Protein AF-A0AAN4RQ75-F1 (afdb_monomer)

pLDDT: mean 82.97, std 20.95, range [31.0, 98.06]

Secondary structure (DSSP, 8-state):
--------------------SB--SHHHHHHHHHTT--EEEEETTEEEEEE-EEEE-SSEEEETTEEEETTTEEEEE-TT-

Radius of gyration: 18.73 Å; Cα contacts (8 Å, |Δi|>4): 118; chains: 1; bounding box: 22×67×33 Å

Foldseek 3Di:
DDDDDDDDDPPDPPPPPPCQQWDQDPVSLVCQCVVVWKKWKDQVPRTDDIAGFPDDDPFWTAGPNDIDGSVGIIIHTDGPD

Structure (mmCIF, N/CA/C/O backbone):
data_AF-A0AAN4RQ75-F1
#
_entry.id   AF-A0AAN4RQ75-F1
#
loop_
_atom_site.group_PDB
_atom_site.id
_atom_site.type_symbol
_atom_site.label_atom_id
_atom_site.label_alt_id
_atom_site.label_comp_id
_atom_site.label_asym_id
_atom_site.label_entity_id
_atom_site.label_seq_id
_atom_site.pdbx_PDB_ins_code
_atom_site.Cartn_x
_atom_site.Cartn_y
_atom_site.Cartn_z
_atom_site.occupancy
_atom_site.B_iso_or_equiv
_atom_site.auth_seq_id
_atom_site.auth_comp_id
_atom_site.auth_asym_id
_atom_site.auth_atom_id
_atom_site.pdbx_PDB_model_num
ATOM 1 N N . MET A 1 1 ? -2.678 -58.552 12.745 1.00 48.50 1 MET A N 1
ATOM 2 C CA . MET A 1 1 ? -3.338 -57.480 13.514 1.00 48.50 1 MET A CA 1
ATOM 3 C C . MET A 1 1 ? -2.281 -56.898 14.433 1.00 48.50 1 MET A C 1
ATOM 5 O O . MET A 1 1 ? -1.926 -57.555 15.397 1.00 48.50 1 MET A O 1
ATOM 9 N N . PHE A 1 2 ? -1.691 -55.758 14.075 1.00 31.00 2 PHE A N 1
ATOM 10 C CA . PHE A 1 2 ? -0.719 -55.076 14.930 1.00 31.00 2 PHE A CA 1
ATOM 11 C C . PHE A 1 2 ? -0.995 -53.581 14.880 1.00 31.00 2 PHE A C 1
ATOM 13 O O . PHE A 1 2 ? -0.923 -52.963 13.821 1.00 31.00 2 PHE A O 1
ATOM 20 N N . THR A 1 3 ? -1.356 -53.039 16.036 1.00 35.78 3 THR A N 1
ATOM 21 C CA . THR A 1 3 ? -1.406 -51.606 16.293 1.00 35.78 3 THR A CA 1
ATOM 22 C C . THR A 1 3 ? 0.018 -51.128 16.536 1.00 35.78 3 THR A C 1
ATOM 24 O O . THR A 1 3 ? 0.721 -51.699 17.367 1.00 35.78 3 THR A O 1
ATOM 27 N N . VAL A 1 4 ? 0.418 -50.053 15.864 1.00 49.50 4 VAL A N 1
ATOM 28 C CA . VAL A 1 4 ? 1.524 -49.202 16.306 1.00 49.50 4 VAL A CA 1
ATOM 29 C C . VAL A 1 4 ? 0.962 -47.811 16.545 1.00 49.50 4 VAL A C 1
ATOM 31 O O . VAL A 1 4 ? 0.329 -47.225 15.674 1.00 49.50 4 VAL A O 1
ATOM 34 N N . ASN A 1 5 ? 1.150 -47.324 17.765 1.00 50.47 5 ASN A N 1
ATOM 35 C CA . ASN A 1 5 ? 0.764 -45.994 18.196 1.00 50.47 5 ASN A CA 1
ATOM 36 C C . ASN A 1 5 ? 1.972 -45.419 18.935 1.00 50.47 5 ASN A C 1
ATOM 38 O O . ASN A 1 5 ? 2.262 -45.892 20.029 1.00 50.47 5 ASN A O 1
ATOM 42 N N . ILE A 1 6 ? 2.692 -44.456 18.349 1.00 52.69 6 ILE A N 1
ATOM 43 C CA . ILE A 1 6 ? 3.583 -43.554 19.096 1.00 52.69 6 ILE A CA 1
ATOM 44 C C . ILE A 1 6 ? 3.917 -42.286 18.286 1.00 52.69 6 ILE A C 1
ATOM 46 O O . ILE A 1 6 ? 4.609 -42.343 17.279 1.00 52.69 6 ILE A O 1
ATOM 50 N N . LEU A 1 7 ? 3.417 -41.169 18.829 1.00 45.03 7 LEU A N 1
ATOM 51 C CA . LEU A 1 7 ? 4.078 -39.879 19.088 1.00 45.03 7 LEU A CA 1
ATOM 52 C C . LEU A 1 7 ? 4.550 -38.993 17.919 1.00 45.03 7 LEU A C 1
ATOM 54 O O . LEU A 1 7 ? 5.562 -39.240 17.284 1.00 45.03 7 LEU A O 1
ATOM 58 N N . SER A 1 8 ? 3.844 -37.860 17.799 1.00 54.16 8 SER A N 1
ATOM 59 C CA . SER A 1 8 ? 4.359 -36.488 17.651 1.00 54.16 8 SER A CA 1
ATOM 60 C C . SER A 1 8 ? 5.693 -36.323 16.916 1.00 54.16 8 SER A C 1
ATOM 62 O O . SER A 1 8 ? 6.768 -36.550 17.468 1.00 54.16 8 SER A O 1
ATOM 64 N N . THR A 1 9 ? 5.644 -35.776 15.706 1.00 47.12 9 THR A N 1
ATOM 65 C CA . THR A 1 9 ? 6.748 -34.957 15.203 1.00 47.12 9 THR A CA 1
ATOM 66 C C . THR A 1 9 ? 6.133 -33.725 14.558 1.00 47.12 9 THR A C 1
ATOM 68 O O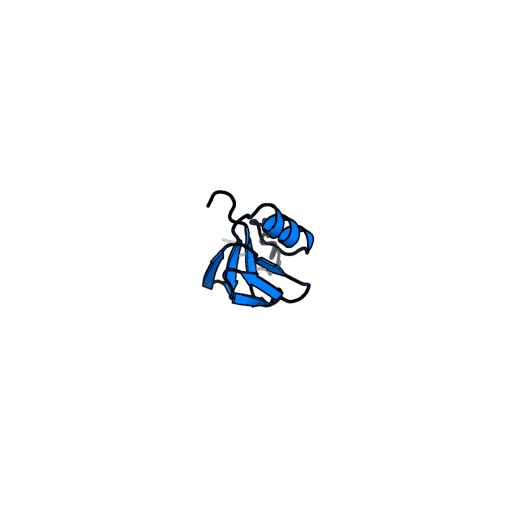 . THR A 1 9 ? 5.347 -33.813 13.616 1.00 47.12 9 THR A O 1
ATOM 71 N N . GLN A 1 10 ? 6.421 -32.584 15.177 1.00 50.56 10 GLN A N 1
ATOM 72 C CA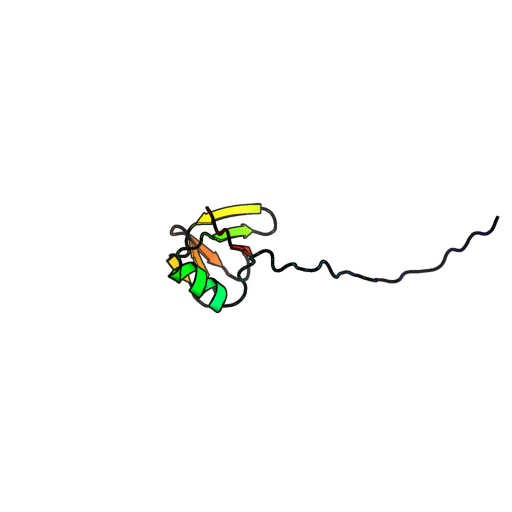 . GLN A 1 10 ? 6.033 -31.234 14.786 1.00 50.56 10 GLN A CA 1
ATOM 73 C C . GLN A 1 10 ? 6.764 -30.817 13.500 1.00 50.56 10 GLN A C 1
ATOM 75 O O . GLN A 1 10 ? 7.549 -29.873 13.496 1.00 50.56 10 GLN A O 1
ATOM 80 N N . GLU A 1 11 ? 6.538 -31.532 12.403 1.00 45.12 11 GLU A N 1
ATOM 81 C CA . GLU A 1 11 ? 7.225 -31.271 11.143 1.00 45.12 11 GLU A CA 1
ATOM 82 C C . GLU A 1 11 ? 6.333 -30.428 10.242 1.00 45.12 11 GLU A C 1
ATOM 84 O O . GLU A 1 11 ? 5.454 -30.931 9.543 1.00 45.12 11 GLU A O 1
ATOM 89 N N . GLY A 1 12 ? 6.612 -29.127 10.229 1.00 42.56 12 GLY A N 1
ATOM 90 C CA . GLY A 1 12 ? 6.357 -28.337 9.035 1.00 42.56 12 GLY A CA 1
ATOM 91 C C . GLY A 1 12 ? 5.265 -27.291 9.152 1.00 42.56 12 GLY A C 1
ATOM 92 O O . GLY A 1 12 ? 4.512 -27.096 8.204 1.00 42.56 12 GLY A O 1
ATOM 93 N N . GLU A 1 13 ? 5.291 -26.486 10.214 1.00 42.25 13 GLU A N 1
ATOM 94 C CA . GLU A 1 13 ? 4.906 -25.065 10.151 1.00 42.25 13 GLU A CA 1
ATOM 95 C C . GLU A 1 13 ? 5.890 -24.299 9.232 1.00 42.25 13 GLU A C 1
ATOM 97 O O . GLU A 1 13 ? 6.564 -23.341 9.589 1.00 42.25 13 GLU A O 1
ATOM 102 N N . ARG A 1 14 ? 6.037 -24.800 8.009 1.00 40.78 14 ARG A N 1
ATOM 103 C CA . ARG A 1 14 ? 6.653 -24.166 6.857 1.00 40.78 14 ARG A CA 1
ATOM 104 C C . ARG A 1 14 ? 5.531 -24.090 5.841 1.00 40.78 14 ARG A C 1
ATOM 106 O O . ARG A 1 14 ? 5.594 -24.706 4.782 1.00 40.78 14 ARG A O 1
ATOM 113 N N . VAL A 1 15 ? 4.486 -23.330 6.180 1.00 51.28 15 VAL A N 1
ATOM 114 C CA . VAL A 1 15 ? 3.756 -22.633 5.126 1.00 51.28 15 VAL A CA 1
ATOM 115 C C . VAL A 1 15 ? 4.840 -21.811 4.459 1.00 51.28 15 VAL A C 1
ATOM 117 O O . VAL A 1 15 ? 5.345 -20.846 5.034 1.00 51.28 15 VAL A O 1
ATOM 120 N N . LEU A 1 16 ? 5.299 -22.314 3.318 1.00 47.22 16 LEU A N 1
ATOM 121 C CA . LEU A 1 16 ? 6.099 -21.584 2.367 1.00 47.22 16 LEU A CA 1
ATOM 122 C C . LEU A 1 16 ? 5.310 -20.299 2.172 1.00 47.22 16 LEU A C 1
ATOM 124 O O . LEU A 1 16 ? 4.272 -20.297 1.517 1.00 47.22 16 LEU A O 1
ATOM 128 N N . ARG A 1 17 ? 5.718 -19.227 2.855 1.00 49.09 17 ARG A N 1
ATOM 129 C CA . ARG A 1 17 ? 5.298 -17.889 2.483 1.00 49.09 17 ARG A CA 1
ATOM 130 C C . ARG A 1 17 ? 5.990 -17.684 1.150 1.00 49.09 17 ARG A C 1
ATOM 132 O O . ARG A 1 17 ? 7.088 -17.146 1.092 1.00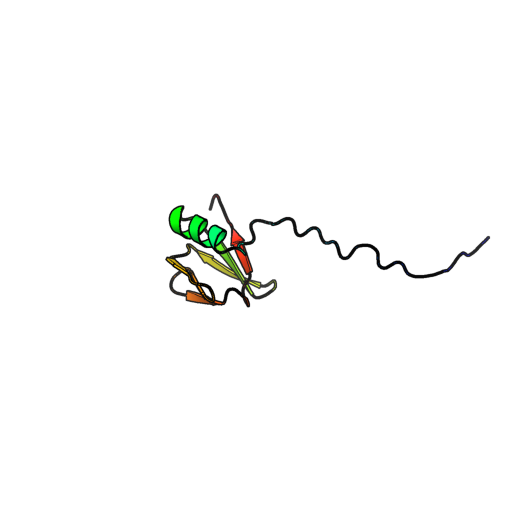 49.09 17 ARG A O 1
ATOM 139 N N . GLU A 1 18 ? 5.399 -18.262 0.106 1.00 51.81 18 GLU A N 1
ATOM 140 C CA . GLU A 1 18 ? 5.452 -17.691 -1.218 1.00 51.81 18 GLU A CA 1
ATOM 141 C C . GLU A 1 18 ? 5.227 -16.213 -0.963 1.00 51.81 18 GLU A C 1
ATOM 143 O O . GLU A 1 18 ? 4.206 -15.824 -0.387 1.00 51.81 18 GLU A O 1
ATOM 148 N N . ASP A 1 19 ? 6.268 -15.429 -1.213 1.00 57.28 19 ASP A N 1
ATOM 149 C CA . ASP A 1 19 ? 6.187 -13.987 -1.190 1.00 57.28 19 ASP A CA 1
ATOM 150 C C . ASP A 1 19 ? 5.197 -13.649 -2.306 1.00 57.28 19 ASP A C 1
ATOM 152 O O . ASP A 1 19 ? 5.536 -13.547 -3.481 1.00 57.28 19 ASP A O 1
ATOM 156 N N . ASN A 1 20 ? 3.912 -13.680 -1.960 1.00 72.38 20 ASN A N 1
ATOM 157 C CA . ASN A 1 20 ? 2.768 -13.664 -2.863 1.00 72.38 20 ASN A CA 1
ATOM 158 C C . ASN A 1 20 ? 2.519 -12.237 -3.366 1.00 72.38 20 ASN A C 1
ATOM 160 O O . ASN A 1 20 ? 1.379 -11.794 -3.485 1.00 72.38 20 ASN A O 1
ATOM 164 N N . GLY A 1 21 ? 3.613 -11.510 -3.603 1.00 86.44 21 GLY A N 1
ATOM 165 C CA . GLY A 1 21 ? 3.647 -10.079 -3.822 1.00 86.44 21 GLY A CA 1
ATOM 166 C C . GLY A 1 21 ? 3.463 -9.269 -2.542 1.00 86.44 21 GLY A C 1
ATOM 167 O O . GLY A 1 21 ? 3.019 -8.132 -2.642 1.00 86.44 21 GLY A O 1
ATOM 168 N N . GLN A 1 22 ? 3.731 -9.802 -1.344 1.00 94.56 22 GLN A N 1
ATOM 169 C CA . GLN A 1 22 ? 3.562 -9.020 -0.117 1.00 94.56 22 GLN A CA 1
ATOM 170 C C . GLN A 1 22 ? 4.675 -7.972 0.034 1.00 94.56 22 GLN A C 1
ATOM 172 O O . GLN A 1 22 ? 5.845 -8.302 0.182 1.00 94.56 22 GLN A O 1
ATOM 177 N N . LEU A 1 23 ? 4.303 -6.694 0.108 1.00 95.06 23 LEU A N 1
ATOM 178 C CA . LEU A 1 23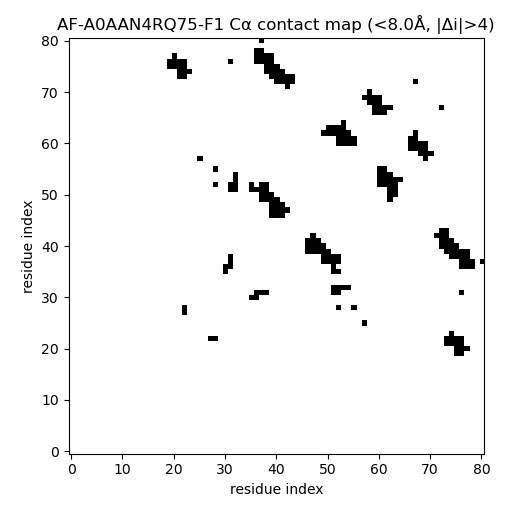 ? 5.247 -5.607 0.355 1.00 95.06 23 LEU A CA 1
ATOM 179 C C . LEU A 1 23 ? 5.668 -5.639 1.828 1.00 95.06 23 LEU A C 1
ATOM 181 O O . LEU A 1 23 ? 4.843 -5.479 2.736 1.00 95.06 23 LEU A O 1
ATOM 185 N N . THR A 1 24 ? 6.962 -5.812 2.079 1.00 91.94 24 THR A N 1
ATOM 186 C CA . THR A 1 24 ? 7.524 -5.850 3.438 1.00 91.94 24 THR A CA 1
ATOM 187 C C . THR A 1 24 ? 8.681 -4.873 3.590 1.00 91.94 24 THR A C 1
ATOM 189 O O . THR A 1 24 ? 8.735 -4.106 4.561 1.00 91.94 24 THR A O 1
ATOM 192 N N . GLN A 1 25 ? 9.571 -4.832 2.605 1.00 93.81 25 GLN A N 1
ATOM 193 C CA . GLN A 1 25 ? 10.771 -4.015 2.596 1.00 93.81 25 GLN A CA 1
ATOM 194 C C . GLN A 1 25 ? 10.464 -2.613 2.091 1.00 93.81 25 GLN A C 1
ATOM 196 O O . GLN A 1 25 ? 9.576 -2.406 1.276 1.00 93.81 25 GLN A O 1
ATOM 201 N N . HIS A 1 26 ? 11.221 -1.620 2.561 1.00 95.81 26 HIS A N 1
ATOM 202 C CA . HIS A 1 26 ? 11.062 -0.230 2.125 1.00 95.81 26 HIS A CA 1
ATOM 203 C C . HIS A 1 26 ? 11.193 -0.077 0.594 1.00 95.81 26 HIS A C 1
ATOM 205 O O . HIS A 1 26 ? 10.440 0.691 0.005 1.00 95.81 26 HIS A O 1
ATOM 211 N N . SER A 1 27 ? 12.067 -0.862 -0.047 1.00 95.25 27 SER A N 1
ATOM 212 C CA . SER A 1 27 ? 12.224 -0.930 -1.508 1.00 95.25 27 SER A CA 1
ATOM 213 C C . SER A 1 27 ? 10.945 -1.319 -2.246 1.00 95.25 27 SER A C 1
ATOM 215 O O . SER A 1 27 ? 10.693 -0.799 -3.329 1.00 95.25 27 SER A O 1
ATOM 217 N N . ASP A 1 28 ? 10.124 -2.191 -1.658 1.00 95.19 28 ASP A N 1
ATOM 218 C CA . ASP A 1 28 ? 8.888 -2.649 -2.290 1.00 95.19 28 ASP A CA 1
ATOM 219 C C . ASP A 1 28 ? 7.918 -1.468 -2.408 1.00 95.19 28 ASP A C 1
ATOM 221 O O . ASP A 1 28 ? 7.337 -1.236 -3.463 1.00 95.19 28 ASP A O 1
ATOM 225 N N . PHE A 1 29 ? 7.807 -0.656 -1.354 1.00 96.62 29 PHE A N 1
ATOM 226 C CA . PHE A 1 29 ? 6.967 0.544 -1.356 1.00 96.62 29 PHE A CA 1
ATOM 227 C C . PHE A 1 29 ? 7.515 1.636 -2.288 1.00 96.62 29 PHE A C 1
ATOM 229 O O . PHE A 1 29 ? 6.713 2.289 -2.950 1.00 96.62 29 PHE A O 1
ATOM 236 N N . ILE A 1 30 ? 8.847 1.795 -2.410 1.00 97.50 30 ILE A N 1
ATOM 237 C CA . ILE A 1 30 ? 9.452 2.690 -3.420 1.00 97.50 30 ILE A CA 1
ATOM 238 C C . ILE A 1 30 ? 9.013 2.263 -4.820 1.00 97.50 30 ILE A C 1
ATOM 240 O O . ILE A 1 30 ? 8.493 3.082 -5.566 1.00 97.50 30 ILE A O 1
ATOM 244 N N . TYR A 1 31 ? 9.168 0.980 -5.157 1.00 96.31 31 TYR A N 1
ATOM 245 C CA . TYR A 1 31 ? 8.794 0.466 -6.472 1.00 96.31 31 TYR A CA 1
ATOM 246 C C . TYR A 1 31 ? 7.316 0.738 -6.791 1.00 96.31 31 TYR A C 1
ATOM 248 O O . TYR A 1 31 ? 6.987 1.239 -7.861 1.00 96.31 31 TYR A O 1
ATOM 256 N N . HIS A 1 32 ? 6.412 0.470 -5.851 1.00 96.19 32 HIS A N 1
ATOM 257 C CA . HIS A 1 32 ? 4.981 0.681 -6.083 1.00 96.19 32 HIS A CA 1
ATOM 258 C C . HIS A 1 32 ? 4.600 2.166 -6.168 1.00 96.19 32 HIS A C 1
ATOM 260 O O . HIS A 1 32 ? 3.700 2.507 -6.935 1.00 96.19 32 HIS A O 1
ATOM 266 N N . LEU A 1 33 ? 5.301 3.039 -5.436 1.00 96.44 33 LEU A N 1
ATOM 267 C CA . LEU A 1 33 ? 5.153 4.492 -5.541 1.00 96.44 33 LEU A CA 1
ATOM 268 C C . LEU A 1 33 ? 5.664 5.016 -6.896 1.00 96.44 33 LEU A C 1
ATOM 270 O O . LEU A 1 33 ? 4.985 5.812 -7.535 1.00 96.44 33 LEU A O 1
ATOM 274 N N . GLU A 1 34 ? 6.835 4.570 -7.358 1.00 96.94 34 GLU A N 1
ATOM 275 C CA . GLU A 1 34 ? 7.449 5.050 -8.607 1.00 96.94 34 GLU A CA 1
ATOM 276 C C . GLU A 1 34 ? 6.719 4.539 -9.854 1.00 96.94 34 GLU A C 1
ATOM 278 O O . GLU A 1 34 ? 6.401 5.303 -10.768 1.00 96.94 34 GLU A O 1
ATOM 283 N N . TYR A 1 35 ? 6.424 3.240 -9.893 1.00 95.56 35 TYR A N 1
ATOM 284 C CA . TYR A 1 35 ? 5.840 2.584 -11.062 1.00 95.56 35 TYR A CA 1
ATOM 285 C C . TYR A 1 35 ? 4.311 2.559 -11.039 1.00 95.56 35 TYR A C 1
ATOM 287 O O . TYR A 1 35 ? 3.707 1.972 -11.934 1.00 95.56 35 TYR A O 1
ATOM 295 N N . HIS A 1 36 ? 3.687 3.207 -10.048 1.00 94.94 36 HIS A N 1
ATOM 296 C CA . HIS A 1 36 ? 2.233 3.277 -9.894 1.00 94.94 36 HIS A CA 1
ATOM 297 C C . HIS A 1 36 ? 1.584 1.886 -9.957 1.00 94.94 36 HIS A C 1
ATOM 299 O O . HIS A 1 36 ? 0.564 1.682 -10.614 1.00 94.94 36 HIS A O 1
ATOM 305 N N . VAL A 1 37 ? 2.202 0.915 -9.279 1.00 95.12 37 VAL A N 1
ATOM 306 C CA . VAL A 1 37 ? 1.677 -0.450 -9.215 1.00 95.12 37 VAL A CA 1
ATOM 307 C C . VAL A 1 37 ? 0.627 -0.512 -8.104 1.00 95.12 37 VAL A C 1
ATOM 309 O O . VAL A 1 37 ? 0.943 -0.168 -6.961 1.00 95.12 37 VAL A O 1
ATOM 312 N N . PRO A 1 38 ? -0.608 -0.953 -8.398 1.00 95.31 38 PRO A N 1
ATOM 313 C CA . PRO A 1 38 ? -1.659 -1.066 -7.396 1.00 95.31 38 PRO A CA 1
ATOM 314 C C . PRO A 1 38 ? -1.292 -2.009 -6.253 1.00 95.31 38 PRO A C 1
ATOM 316 O O . PRO A 1 38 ? -0.656 -3.049 -6.443 1.00 95.31 38 PRO A O 1
ATOM 319 N N . VAL A 1 39 ? -1.743 -1.648 -5.057 1.00 96.19 39 VAL A N 1
ATOM 320 C CA . VAL A 1 39 ? -1.542 -2.394 -3.818 1.00 96.19 39 VAL A CA 1
ATOM 321 C C . VAL A 1 39 ? -2.892 -2.637 -3.162 1.00 96.19 39 VAL A C 1
ATOM 323 O O . VAL A 1 39 ? -3.696 -1.722 -2.993 1.00 96.19 39 VAL A O 1
ATOM 326 N N . GLN A 1 40 ? -3.135 -3.881 -2.767 1.00 96.06 40 GLN A N 1
ATOM 327 C CA . GLN A 1 40 ? -4.259 -4.255 -1.919 1.00 96.06 40 GLN A CA 1
ATOM 328 C C . GLN A 1 40 ? -3.879 -4.190 -0.450 1.00 96.06 40 GLN A C 1
ATOM 330 O O . GLN A 1 40 ? -2.810 -4.656 -0.055 1.00 96.06 40 GLN A O 1
ATOM 335 N N . VAL A 1 41 ? -4.800 -3.690 0.361 1.00 96.94 41 VAL A N 1
ATOM 336 C CA . VAL A 1 41 ? -4.661 -3.574 1.806 1.00 96.94 41 VAL A CA 1
ATOM 337 C C . VAL A 1 41 ? -5.597 -4.559 2.490 1.00 96.94 41 VAL A C 1
ATOM 339 O O . VAL A 1 41 ? -6.799 -4.584 2.225 1.00 96.94 41 VAL A O 1
ATOM 342 N N . TYR A 1 42 ? -5.050 -5.346 3.410 1.00 97.12 42 TYR A N 1
ATOM 343 C CA . TYR A 1 42 ? -5.801 -6.283 4.241 1.00 97.12 42 TYR A CA 1
ATOM 344 C C . TYR A 1 42 ? -5.584 -5.995 5.730 1.00 97.12 42 TYR A C 1
ATOM 346 O O . TYR A 1 42 ? -4.452 -5.748 6.155 1.00 97.12 42 TYR A O 1
ATOM 354 N N . ASP A 1 43 ? -6.642 -6.099 6.540 1.00 95.69 43 ASP A N 1
ATOM 355 C CA . ASP A 1 43 ? -6.537 -6.253 8.000 1.00 95.69 43 ASP A CA 1
ATOM 356 C C . ASP A 1 43 ? -6.779 -7.726 8.335 1.00 95.69 43 ASP A C 1
ATOM 358 O O . ASP A 1 43 ? -7.888 -8.239 8.170 1.00 95.69 43 ASP A O 1
ATOM 362 N N . ARG A 1 44 ? -5.721 -8.432 8.754 1.00 91.25 44 ARG A N 1
ATOM 363 C CA . ARG A 1 44 ? -5.704 -9.905 8.816 1.00 91.25 44 ARG A CA 1
ATOM 364 C C . ARG A 1 44 ? -6.161 -10.474 7.473 1.00 91.25 44 ARG A C 1
ATOM 366 O O . ARG A 1 44 ? -5.475 -10.222 6.489 1.00 91.25 44 ARG A O 1
ATOM 373 N N . ASP A 1 45 ? -7.279 -11.190 7.411 1.00 90.69 45 ASP A N 1
ATOM 374 C CA . ASP A 1 45 ? -7.807 -11.846 6.206 1.00 90.69 45 ASP A CA 1
ATOM 375 C C . ASP A 1 45 ? -8.946 -11.071 5.527 1.00 90.69 45 ASP A C 1
ATOM 377 O O . ASP A 1 45 ? -9.496 -11.521 4.524 1.00 90.69 45 ASP A O 1
ATOM 381 N N . THR A 1 46 ? -9.284 -9.884 6.036 1.00 94.69 46 THR A N 1
ATOM 382 C CA . THR A 1 46 ? -10.324 -9.030 5.459 1.00 94.69 46 THR A CA 1
ATOM 383 C C . THR A 1 46 ? -9.703 -8.035 4.488 1.00 94.69 46 THR A C 1
ATOM 385 O O . THR A 1 46 ? -8.866 -7.222 4.886 1.00 94.69 46 THR A O 1
ATOM 388 N N . HIS A 1 47 ? -10.126 -8.079 3.222 1.00 94.94 47 HIS A N 1
ATOM 389 C CA . HIS A 1 47 ? -9.786 -7.053 2.235 1.00 94.94 47 HIS A CA 1
ATOM 390 C C . HIS A 1 47 ? -10.423 -5.721 2.633 1.00 94.94 47 HIS A C 1
ATOM 392 O O . HIS A 1 47 ? -11.629 -5.662 2.874 1.00 94.94 47 HIS A O 1
ATOM 398 N N . ILE A 1 48 ? -9.613 -4.669 2.683 1.00 96.31 48 ILE A N 1
ATOM 399 C CA . ILE A 1 48 ? -10.048 -3.325 3.057 1.00 96.31 48 ILE A CA 1
ATOM 400 C C . ILE A 1 48 ? -10.158 -2.447 1.819 1.00 96.31 48 ILE A C 1
ATOM 402 O O . ILE A 1 48 ? -11.212 -1.869 1.587 1.00 96.31 48 ILE A O 1
ATOM 406 N N . GLU A 1 49 ? -9.088 -2.367 1.027 1.00 94.88 49 GLU A N 1
ATOM 407 C CA . GLU A 1 49 ? -8.990 -1.403 -0.068 1.00 94.88 49 GLU A CA 1
ATOM 408 C C . GLU A 1 49 ? -7.988 -1.854 -1.136 1.00 94.88 49 GLU A C 1
ATOM 410 O O . GLU A 1 49 ? -7.078 -2.638 -0.853 1.00 94.88 49 GLU A O 1
ATOM 415 N N . ILE A 1 50 ? -8.124 -1.320 -2.349 1.00 94.94 50 ILE A N 1
ATOM 416 C CA . ILE A 1 50 ? -7.105 -1.373 -3.398 1.00 94.94 50 ILE A CA 1
ATOM 417 C C . ILE A 1 50 ? -6.807 0.035 -3.914 1.00 94.94 50 ILE A C 1
ATOM 419 O O . ILE A 1 50 ? -7.712 0.805 -4.217 1.00 94.94 50 ILE A O 1
ATOM 423 N N . GLY A 1 51 ? -5.530 0.373 -4.068 1.00 96.06 51 GLY A N 1
ATOM 424 C CA . GLY A 1 51 ? -5.165 1.665 -4.632 1.00 96.06 51 GLY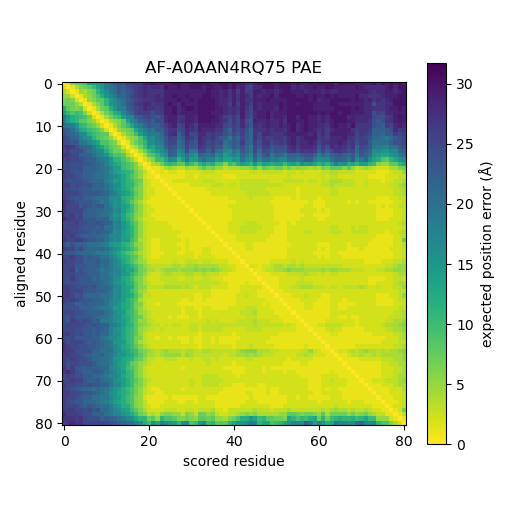 A CA 1
ATOM 425 C C . GLY A 1 51 ? -3.677 1.834 -4.869 1.00 96.06 51 GLY A C 1
ATOM 426 O O . GLY A 1 51 ? -2.880 0.917 -4.679 1.00 96.06 51 GLY A O 1
ATOM 427 N N . LEU A 1 52 ? -3.312 3.033 -5.307 1.00 96.81 52 LEU A N 1
ATOM 428 C CA . LEU A 1 52 ? -1.923 3.425 -5.506 1.00 96.81 52 LEU A CA 1
ATOM 429 C C . LEU A 1 52 ? -1.352 3.981 -4.209 1.00 96.81 52 LEU A C 1
ATOM 431 O O . LEU A 1 52 ? -2.037 4.710 -3.488 1.00 96.81 52 LEU A O 1
ATOM 435 N N . ILE A 1 53 ? -0.085 3.672 -3.945 1.00 97.12 53 ILE A N 1
ATOM 436 C CA . ILE A 1 53 ? 0.658 4.348 -2.886 1.00 97.12 53 ILE A CA 1
ATOM 437 C C . ILE A 1 53 ? 0.916 5.779 -3.345 1.00 97.12 53 ILE A C 1
ATOM 439 O O . ILE A 1 53 ? 1.508 5.991 -4.399 1.00 97.12 53 ILE A O 1
ATOM 443 N N . THR A 1 54 ? 0.492 6.753 -2.548 1.00 97.69 54 THR A N 1
ATOM 444 C CA . THR A 1 54 ? 0.744 8.178 -2.808 1.00 97.69 54 THR A CA 1
ATOM 445 C C . THR A 1 54 ? 1.919 8.692 -1.985 1.00 97.69 54 THR A C 1
ATOM 447 O O . THR A 1 54 ? 2.688 9.532 -2.456 1.00 97.69 54 THR A O 1
ATOM 450 N N . ARG A 1 55 ? 2.083 8.181 -0.757 1.00 97.31 55 ARG A N 1
ATOM 451 C CA . ARG A 1 55 ? 3.180 8.488 0.176 1.00 97.31 55 ARG A CA 1
ATOM 452 C C . ARG A 1 55 ? 3.410 7.317 1.121 1.00 97.31 55 ARG A C 1
ATOM 454 O O . ARG A 1 55 ? 2.499 6.538 1.380 1.00 97.31 55 ARG A O 1
ATOM 461 N N . PHE A 1 56 ? 4.606 7.199 1.684 1.00 97.88 56 PHE A N 1
ATOM 462 C CA . PHE A 1 56 ? 4.857 6.255 2.769 1.00 97.88 56 PHE A CA 1
ATOM 463 C C . PHE A 1 56 ? 6.095 6.644 3.581 1.00 97.88 56 PHE A C 1
ATOM 465 O O . PHE A 1 56 ? 6.951 7.401 3.125 1.00 97.88 56 PHE A O 1
ATOM 472 N N . ASP A 1 57 ? 6.196 6.081 4.779 1.00 96.19 57 ASP A N 1
ATOM 473 C CA . ASP A 1 57 ? 7.382 6.131 5.624 1.00 96.19 57 ASP A CA 1
ATOM 474 C C . ASP A 1 57 ? 7.624 4.764 6.298 1.00 96.19 57 ASP A C 1
ATOM 476 O O . ASP A 1 57 ? 7.159 3.711 5.842 1.00 96.19 57 ASP A O 1
ATOM 480 N N . ASN A 1 58 ? 8.410 4.739 7.374 1.00 94.31 58 ASN A N 1
ATOM 481 C CA . ASN A 1 58 ? 8.732 3.506 8.096 1.00 94.31 58 ASN A CA 1
ATOM 482 C C . ASN A 1 58 ? 7.545 2.906 8.871 1.00 94.31 58 ASN A C 1
ATOM 484 O O . ASN A 1 58 ? 7.591 1.732 9.242 1.00 94.31 58 ASN A O 1
ATOM 488 N N . GLN A 1 59 ? 6.495 3.680 9.127 1.00 96.62 59 GLN A N 1
ATOM 489 C CA . GLN A 1 59 ? 5.335 3.300 9.927 1.00 96.62 59 GLN A CA 1
ATOM 490 C C . GLN A 1 59 ? 4.038 3.290 9.126 1.00 96.62 59 GLN A C 1
ATOM 492 O O . GLN A 1 59 ? 3.207 2.418 9.379 1.00 96.62 59 GLN A O 1
ATOM 497 N N . PHE A 1 60 ? 3.863 4.198 8.170 1.00 97.81 60 PHE A N 1
ATOM 498 C CA . PHE A 1 60 ? 2.608 4.395 7.454 1.00 97.81 60 PHE A CA 1
ATOM 499 C C . PHE A 1 60 ? 2.770 4.313 5.940 1.00 97.81 60 PHE A C 1
ATOM 501 O O . PHE A 1 60 ? 3.831 4.597 5.390 1.00 97.81 60 PHE A O 1
ATOM 508 N N . VAL A 1 61 ? 1.689 3.918 5.276 1.00 97.94 61 VAL A N 1
ATOM 509 C CA . VAL A 1 61 ? 1.525 3.929 3.822 1.00 97.94 61 VAL A CA 1
ATOM 510 C C . VAL A 1 61 ? 0.200 4.612 3.537 1.00 97.94 61 VAL A C 1
ATOM 512 O O . VAL A 1 61 ? -0.827 4.224 4.092 1.00 97.94 61 VAL A O 1
ATOM 515 N N . GLU A 1 62 ? 0.232 5.640 2.709 1.00 98.06 62 GLU A N 1
ATOM 516 C CA . GLU A 1 62 ? -0.937 6.360 2.233 1.00 98.06 62 GLU A CA 1
ATOM 517 C C . GLU A 1 62 ? -1.394 5.743 0.910 1.00 98.06 62 GLU A C 1
ATOM 519 O O . GLU A 1 62 ? -0.615 5.661 -0.042 1.00 98.06 62 GLU A O 1
ATOM 524 N N . ILE A 1 63 ? -2.640 5.274 0.874 1.00 96.75 63 ILE A N 1
ATOM 525 C CA . ILE A 1 63 ? -3.288 4.695 -0.305 1.00 96.75 63 ILE A CA 1
ATOM 526 C C . ILE A 1 63 ? -4.680 5.310 -0.401 1.00 96.75 63 ILE A C 1
ATOM 528 O O . ILE A 1 63 ? -5.441 5.226 0.561 1.00 96.75 63 ILE A O 1
ATOM 532 N N . ALA A 1 64 ? -5.001 5.926 -1.544 1.00 88.75 64 ALA A N 1
ATOM 533 C CA . ALA A 1 64 ? -6.291 6.591 -1.783 1.00 88.75 64 ALA A CA 1
ATOM 534 C C . ALA A 1 64 ? -6.707 7.535 -0.628 1.00 88.75 64 ALA A C 1
ATOM 536 O O . ALA A 1 64 ? -7.774 7.381 -0.035 1.00 88.75 64 ALA A O 1
ATOM 537 N N . ASP A 1 65 ? -5.811 8.455 -0.248 1.00 90.56 65 ASP A N 1
ATOM 538 C CA . ASP A 1 65 ? -5.994 9.425 0.849 1.00 90.56 65 ASP A CA 1
ATOM 539 C C . ASP A 1 65 ? -6.227 8.801 2.246 1.00 90.56 65 ASP A C 1
ATOM 541 O O . ASP A 1 65 ? -6.583 9.494 3.203 1.00 90.56 65 ASP A O 1
ATOM 545 N N . THR A 1 66 ? -5.990 7.493 2.403 1.00 96.19 66 THR A N 1
ATOM 546 C CA . THR A 1 66 ? -6.124 6.765 3.672 1.00 96.19 66 THR A CA 1
ATOM 547 C C . THR A 1 66 ? -4.766 6.268 4.163 1.00 96.19 66 THR A C 1
ATOM 549 O O . THR A 1 66 ? -4.009 5.642 3.424 1.00 96.19 66 THR A O 1
ATOM 552 N N . LEU A 1 67 ? -4.450 6.520 5.439 1.00 97.56 67 LEU A N 1
ATOM 553 C CA . LEU A 1 67 ? -3.196 6.092 6.068 1.00 97.56 67 LEU A CA 1
ATOM 554 C C . LEU A 1 67 ? -3.330 4.720 6.739 1.00 97.56 67 LEU A C 1
ATOM 556 O O . LEU A 1 67 ? -4.123 4.529 7.662 1.00 97.56 67 LEU A O 1
ATOM 560 N N . PHE A 1 68 ? -2.464 3.790 6.346 1.00 97.94 68 PHE A N 1
ATOM 561 C CA . PHE A 1 68 ? -2.405 2.429 6.869 1.00 97.94 68 PHE A CA 1
ATOM 562 C C . PHE A 1 68 ? -1.077 2.160 7.575 1.00 97.94 68 PHE A C 1
ATOM 564 O O . PHE A 1 68 ? -0.002 2.423 7.041 1.00 97.94 68 PHE A O 1
ATOM 571 N N . HIS A 1 69 ? -1.127 1.590 8.780 1.00 97.25 69 HIS A N 1
ATOM 572 C CA . HIS A 1 69 ? 0.079 1.259 9.542 1.00 97.25 69 HIS A CA 1
ATOM 573 C C . HIS A 1 69 ? 0.743 -0.038 9.038 1.00 97.25 69 HIS A C 1
ATOM 575 O O . HIS A 1 69 ? 0.138 -1.113 9.094 1.00 97.25 69 HIS A O 1
ATOM 581 N N . ARG A 1 70 ? 2.024 0.032 8.654 1.00 95.56 70 ARG A N 1
ATOM 582 C CA . ARG A 1 70 ? 2.825 -1.047 8.035 1.00 95.56 70 ARG A CA 1
ATOM 583 C C . ARG A 1 70 ? 2.898 -2.342 8.836 1.00 95.56 70 ARG A C 1
ATOM 585 O O . ARG A 1 70 ? 3.055 -3.410 8.264 1.00 95.56 70 ARG A O 1
ATOM 592 N N . ARG A 1 71 ? 2.806 -2.254 10.168 1.00 94.25 71 ARG A N 1
ATOM 593 C CA . ARG A 1 71 ? 2.831 -3.438 11.052 1.00 94.25 71 ARG A CA 1
ATOM 594 C C . ARG A 1 71 ? 1.462 -4.064 11.300 1.00 94.25 71 ARG A C 1
ATOM 596 O O . ARG A 1 71 ? 1.404 -5.168 11.826 1.00 94.25 71 ARG A O 1
ATOM 603 N N . ARG A 1 72 ? 0.376 -3.337 11.022 1.00 95.94 72 ARG A N 1
ATOM 604 C CA . ARG A 1 72 ? -0.989 -3.819 11.272 1.00 95.94 72 ARG A CA 1
ATOM 605 C C . ARG A 1 72 ? -1.582 -4.427 10.011 1.00 95.94 72 ARG A C 1
ATOM 607 O O . ARG A 1 72 ? -2.159 -5.506 10.071 1.00 95.94 72 ARG A O 1
ATOM 614 N N . PHE A 1 73 ? -1.449 -3.712 8.903 1.00 97.50 73 PHE A N 1
ATOM 615 C CA . PHE A 1 73 ? -2.039 -4.104 7.636 1.00 97.50 73 PH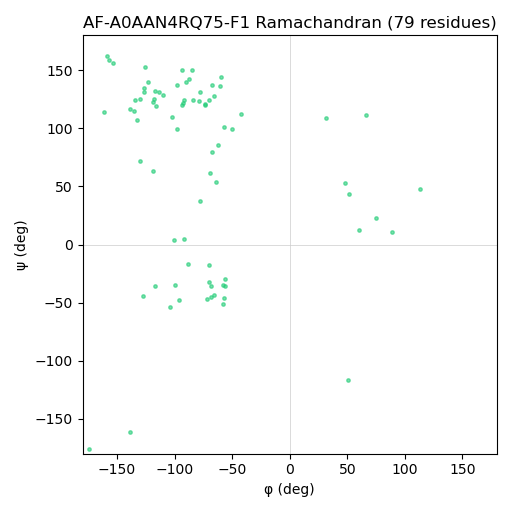E A CA 1
ATOM 616 C C . PHE A 1 73 ? -1.045 -4.896 6.795 1.00 97.50 73 PHE A C 1
ATOM 618 O O . PHE A 1 73 ? 0.168 -4.700 6.891 1.00 97.50 73 PHE A O 1
ATOM 625 N N . ARG A 1 74 ? -1.577 -5.791 5.965 1.00 96.25 74 ARG A N 1
ATOM 626 C CA . ARG A 1 74 ? -0.814 -6.478 4.924 1.00 96.25 74 ARG A CA 1
ATOM 627 C C . ARG A 1 74 ? -1.041 -5.769 3.600 1.00 96.25 74 ARG A C 1
ATOM 629 O O . ARG A 1 74 ? -2.174 -5.421 3.280 1.00 96.25 74 ARG A O 1
ATOM 636 N N . PHE A 1 75 ? 0.036 -5.595 2.849 1.00 96.75 75 PHE A N 1
ATOM 637 C CA . PHE A 1 75 ? 0.053 -4.903 1.568 1.00 96.75 75 PHE A CA 1
ATOM 638 C C . PHE A 1 75 ? 0.449 -5.910 0.501 1.00 96.75 75 PHE A C 1
ATOM 640 O O . PHE A 1 75 ? 1.531 -6.480 0.600 1.00 96.75 75 PHE A O 1
ATOM 647 N N . ILE A 1 76 ? -0.416 -6.159 -0.476 1.00 95.69 76 ILE A N 1
ATOM 648 C CA . ILE A 1 76 ? -0.191 -7.156 -1.526 1.00 95.69 76 ILE A CA 1
ATOM 649 C C . ILE A 1 76 ? -0.159 -6.457 -2.881 1.00 95.69 76 ILE A C 1
ATOM 651 O O . ILE A 1 76 ? -1.096 -5.747 -3.241 1.00 95.69 76 ILE A O 1
ATOM 655 N N . SER A 1 77 ? 0.916 -6.666 -3.627 1.00 95.31 77 SER A N 1
ATOM 656 C CA . SER A 1 77 ? 1.104 -6.178 -4.986 1.00 95.31 77 SER A CA 1
ATOM 657 C C . SER A 1 77 ? 0.027 -6.728 -5.918 1.00 95.31 77 SER A C 1
ATOM 659 O O . SER A 1 77 ? -0.297 -7.918 -5.893 1.00 95.31 77 SER A O 1
ATOM 661 N N . ARG A 1 78 ? -0.523 -5.863 -6.771 1.00 92.56 78 ARG A N 1
ATOM 662 C CA . ARG A 1 78 ? -1.480 -6.222 -7.823 1.00 92.56 78 ARG A CA 1
ATOM 663 C C . ARG A 1 78 ? -1.058 -5.637 -9.171 1.00 92.56 78 ARG A C 1
ATOM 665 O O . ARG A 1 78 ? -1.706 -4.719 -9.671 1.00 92.56 78 ARG A O 1
ATOM 672 N N . PRO A 1 79 ? 0.002 -6.184 -9.791 1.00 85.44 79 PRO A N 1
ATOM 673 C CA . PRO A 1 79 ? 0.373 -5.805 -11.144 1.00 85.44 79 PRO A CA 1
ATOM 674 C C . PRO A 1 79 ? -0.699 -6.280 -12.136 1.00 85.44 79 PRO A C 1
ATOM 676 O O . PRO A 1 79 ? -1.198 -7.402 -12.034 1.00 85.44 79 PRO A O 1
ATOM 679 N N . GLY A 1 80 ? -1.050 -5.432 -13.104 1.00 76.00 80 GLY A N 1
ATOM 680 C CA . GLY A 1 80 ? -2.022 -5.756 -14.157 1.00 76.00 80 GLY A CA 1
ATOM 681 C C . GLY A 1 80 ? -3.486 -5.443 -13.831 1.00 76.00 80 GLY A C 1
ATOM 682 O O . GLY A 1 80 ? -4.360 -5.881 -14.578 1.00 76.00 80 GLY A O 1
ATOM 683 N N . TYR A 1 81 ? -3.749 -4.720 -12.739 1.00 57.56 81 TYR A N 1
ATOM 684 C CA . TYR A 1 81 ? -5.008 -3.992 -12.554 1.00 57.56 81 TYR A CA 1
ATOM 685 C C . TYR A 1 81 ? -4.937 -2.629 -13.252 1.00 57.56 81 TYR A C 1
ATOM 687 O O . TYR A 1 81 ? -3.828 -2.045 -13.255 1.00 57.56 81 TYR A O 1
#

Nearest PDB structures (foldseek):
  7ogw-assembly1_A  TM=7.987E-01  e=2.085E-02  Neisseria meningitidis
  4juv-assembly1_F  TM=8.684E-01  e=5.540E-02  Escherichia coli K-12
  8p9m-assembly1_D  TM=7.533E-01  e=2.085E-02  Chromobacterium haemolyticum
  4jli-assembly1_A  TM=7.703E-01  e=3.008E-02  Escherichia coli
  4pno-assembly1_A  TM=8.089E-01  e=1.225E-01  Escherichia coli

Sequence (81 aa):
MFTVNILSTQEGERVLREDNGQLTQHSDFIYHLEYHVPVQVYDRDTHIEIGLITRFDNQFVEIADTLF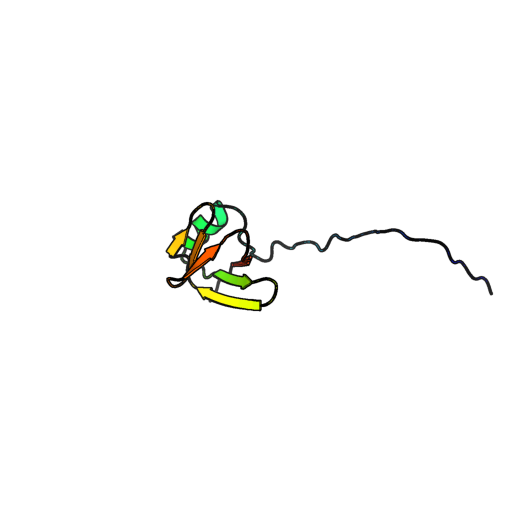HRRRFRFISRPGY

Solvent-accessible surface area (backbone atoms only — not comparable t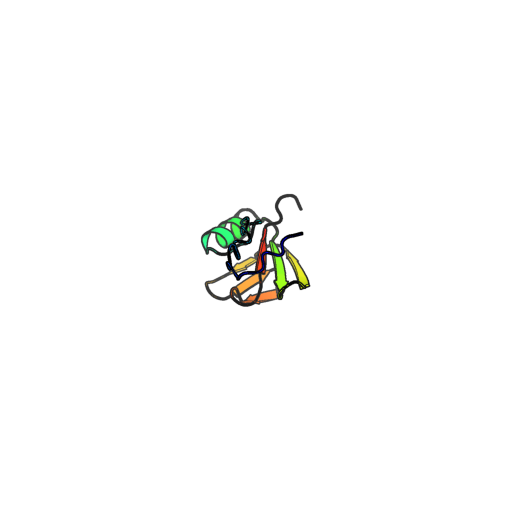o full-atom values): 5111 Å² total; per-residue (Å²): 140,81,90,85,87,84,80,89,76,94,80,66,100,62,74,74,74,66,76,76,44,57,54,79,53,72,66,47,54,50,50,24,44,73,70,63,36,34,33,34,36,20,56,80,92,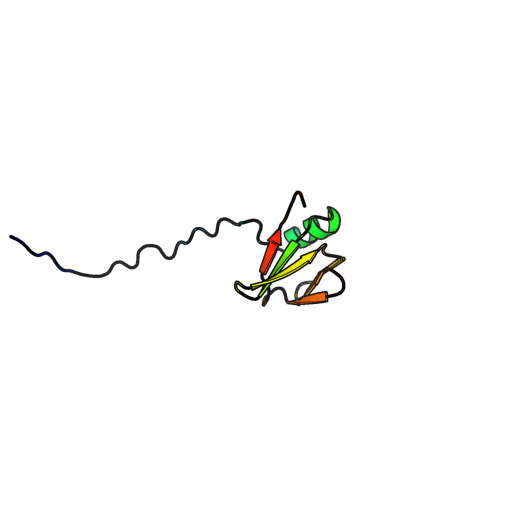44,81,73,51,74,34,42,46,80,48,71,63,96,53,38,37,27,36,78,95,38,83,42,47,59,91,68,40,47,38,29,57,37,81,92,117

Mean predicted aligned error: 10.13 Å